Protein AF-A0A353FDH2-F1 (afdb_monomer_lite)

Structure (mmCIF, N/CA/C/O backbone):
data_AF-A0A353FDH2-F1
#
_entry.id   AF-A0A353FDH2-F1
#
loop_
_atom_site.group_PDB
_atom_site.id
_atom_site.type_symbol
_atom_site.label_atom_id
_atom_site.label_alt_id
_atom_site.label_comp_id
_atom_site.label_asym_id
_atom_site.label_entity_id
_atom_site.label_seq_id
_atom_site.pdbx_PDB_ins_code
_atom_site.Cartn_x
_atom_site.Cartn_y
_atom_site.Cartn_z
_atom_site.occupancy
_atom_site.B_iso_or_equiv
_atom_site.auth_seq_id
_atom_site.auth_comp_id
_atom_site.auth_asym_id
_atom_site.auth_atom_id
_atom_site.pdbx_PDB_model_num
ATOM 1 N N . HIS A 1 1 ? -1.871 -11.007 2.252 1.00 53.12 1 HIS A N 1
ATOM 2 C CA . HIS A 1 1 ? -2.882 -12.034 2.601 1.00 53.12 1 HIS A CA 1
ATOM 3 C C . HIS A 1 1 ? -3.976 -12.019 1.529 1.00 53.12 1 HIS A C 1
ATOM 5 O O . HIS A 1 1 ? -4.296 -10.930 1.069 1.00 53.12 1 HIS A O 1
ATOM 11 N N . GLY A 1 2 ? -4.502 -13.157 1.062 1.00 56.72 2 GLY A N 1
ATOM 12 C CA . GLY A 1 2 ? -5.560 -13.194 0.033 1.00 56.72 2 GLY A CA 1
ATOM 13 C C . GLY A 1 2 ? -6.866 -13.756 0.593 1.00 56.72 2 GLY A C 1
ATOM 14 O O . GLY A 1 2 ? -6.821 -14.727 1.338 1.00 56.72 2 GLY A O 1
ATOM 15 N N . SER A 1 3 ? -8.023 -13.191 0.232 1.00 51.41 3 SER A N 1
ATOM 16 C CA . SER A 1 3 ? -9.331 -13.632 0.770 1.00 51.41 3 SER A CA 1
ATOM 17 C C . SER A 1 3 ? -9.913 -14.892 0.100 1.00 51.41 3 SER A C 1
ATOM 19 O O . SER A 1 3 ? -11.059 -15.258 0.358 1.00 51.41 3 SER A O 1
ATOM 21 N N . GLY A 1 4 ? -9.140 -15.578 -0.751 1.00 46.94 4 GLY A N 1
ATOM 22 C CA . GLY A 1 4 ? -9.569 -16.771 -1.499 1.00 46.94 4 GLY A CA 1
ATOM 23 C C . GLY A 1 4 ? -9.767 -18.041 -0.657 1.00 46.94 4 GLY A C 1
ATOM 24 O O . GLY A 1 4 ? -10.227 -19.045 -1.187 1.00 46.94 4 GLY A O 1
ATOM 25 N N . GLY A 1 5 ? -9.450 -17.999 0.641 1.00 51.03 5 GLY A N 1
ATOM 26 C CA . GLY A 1 5 ? -9.711 -19.064 1.612 1.00 51.03 5 GLY A CA 1
ATOM 27 C C . GLY A 1 5 ? -10.797 -18.674 2.618 1.00 51.03 5 GLY A C 1
ATOM 28 O O . GLY A 1 5 ? -11.237 -17.526 2.685 1.00 51.03 5 GLY A O 1
ATOM 29 N N . ASN A 1 6 ? -11.230 -19.627 3.441 1.00 58.69 6 ASN A N 1
ATOM 30 C CA . ASN A 1 6 ? -12.233 -19.432 4.497 1.00 58.69 6 ASN A CA 1
ATOM 31 C C . ASN A 1 6 ? -11.724 -18.576 5.688 1.00 58.69 6 ASN A C 1
ATOM 33 O O . ASN A 1 6 ? -12.271 -18.661 6.782 1.00 58.69 6 ASN A O 1
ATOM 37 N N . GLN A 1 7 ? -10.648 -17.804 5.490 1.00 69.00 7 GLN A N 1
ATOM 38 C CA . GLN A 1 7 ? -9.977 -16.987 6.500 1.00 69.00 7 GLN A CA 1
ATOM 39 C C . GLN A 1 7 ? -10.267 -15.494 6.267 1.00 69.00 7 GLN A C 1
ATOM 41 O O . GLN A 1 7 ? -10.277 -15.058 5.108 1.00 69.00 7 GLN A O 1
ATOM 46 N N . PRO A 1 8 ? -10.524 -14.723 7.338 1.00 83.50 8 PRO A N 1
ATOM 47 C CA . PRO A 1 8 ? -10.675 -13.273 7.258 1.00 83.50 8 PRO A CA 1
ATOM 48 C C . PRO A 1 8 ? -9.350 -12.594 6.882 1.00 83.50 8 PRO A C 1
ATOM 50 O O . PRO A 1 8 ? -8.265 -13.125 7.124 1.00 83.50 8 PRO A O 1
ATOM 53 N N . LEU A 1 9 ? -9.428 -11.410 6.275 1.00 89.62 9 LEU A N 1
ATOM 54 C CA . LEU A 1 9 ? -8.266 -10.543 6.101 1.00 89.62 9 LEU A CA 1
ATOM 55 C C . LEU A 1 9 ? -7.793 -10.012 7.468 1.00 89.62 9 LEU A C 1
ATOM 57 O O . LEU A 1 9 ? -8.635 -9.723 8.320 1.00 89.62 9 LEU A O 1
ATOM 61 N N . PRO A 1 10 ? -6.479 -9.813 7.680 1.00 91.88 10 PRO A N 1
ATOM 62 C CA . PRO A 1 10 ? -5.962 -9.222 8.916 1.00 91.88 10 PRO A CA 1
ATOM 63 C C . PRO A 1 10 ? -6.647 -7.911 9.337 1.00 91.88 10 PRO A C 1
ATOM 65 O O . PRO A 1 10 ? -6.842 -7.692 10.528 1.00 91.88 10 PRO A O 1
ATOM 68 N N . ILE A 1 11 ? -7.071 -7.061 8.398 1.00 93.56 11 ILE A N 1
ATOM 69 C CA . ILE A 1 11 ? -7.828 -5.838 8.694 1.00 93.56 11 ILE A CA 1
ATOM 70 C C . ILE A 1 11 ? -9.206 -6.138 9.309 1.00 93.56 11 ILE A C 1
ATOM 72 O O . ILE A 1 11 ? -9.634 -5.426 10.212 1.00 93.56 11 ILE A O 1
ATOM 76 N N . GLU A 1 12 ? -9.884 -7.214 8.894 1.00 94.75 12 GLU A N 1
ATOM 77 C CA . GLU A 1 12 ? -11.150 -7.644 9.506 1.00 94.75 12 GLU A CA 1
ATOM 78 C C . GLU A 1 12 ? -10.930 -8.040 10.973 1.00 94.75 12 GLU A C 1
ATOM 80 O O . GLU A 1 12 ? -11.709 -7.648 11.839 1.00 94.75 12 GLU A O 1
ATOM 85 N N . GLU A 1 13 ? -9.838 -8.751 11.272 1.00 93.31 13 GLU A N 1
ATOM 86 C CA . GLU A 1 13 ? -9.467 -9.115 12.647 1.00 93.31 13 GLU A CA 1
ATOM 87 C C . GLU A 1 13 ? -9.015 -7.899 13.473 1.00 93.31 13 GLU A C 1
ATOM 89 O O . GLU A 1 13 ? -9.321 -7.801 14.661 1.00 93.31 13 GLU A O 1
ATOM 94 N N . ALA A 1 14 ? -8.296 -6.965 12.848 1.00 92.94 14 ALA A N 1
ATOM 95 C CA . ALA A 1 14 ? -7.691 -5.818 13.514 1.00 92.94 14 ALA A CA 1
ATOM 96 C C . ALA A 1 14 ? -8.709 -4.755 13.936 1.00 92.94 14 ALA A C 1
ATOM 98 O O . ALA A 1 14 ? -8.582 -4.197 15.023 1.00 92.94 14 ALA A O 1
ATOM 99 N N . ILE A 1 15 ? -9.691 -4.449 13.082 1.00 95.69 15 ILE A N 1
ATOM 100 C CA . ILE A 1 15 ? -10.616 -3.326 13.309 1.00 95.69 15 ILE A CA 1
ATOM 101 C C . ILE A 1 15 ? -12.088 -3.737 13.337 1.00 95.69 15 ILE A C 1
ATOM 103 O O . ILE A 1 15 ? -12.928 -2.930 13.722 1.00 95.69 15 ILE A O 1
ATOM 107 N N . GLY A 1 16 ? -12.433 -4.983 13.001 1.00 95.88 16 GLY A N 1
ATOM 108 C CA . GLY A 1 16 ? -13.832 -5.406 12.895 1.00 95.88 16 GLY A CA 1
ATOM 109 C C . GLY A 1 16 ? -14.608 -5.425 14.213 1.00 95.88 16 GLY A C 1
ATOM 110 O O . GLY A 1 16 ? -15.837 -5.406 14.193 1.00 95.88 16 GLY A O 1
ATOM 111 N N . TYR A 1 17 ? -13.927 -5.434 15.363 1.00 94.81 17 TYR A N 1
ATOM 112 C CA . TYR A 1 17 ? -14.571 -5.242 16.669 1.00 94.81 17 TYR A CA 1
ATOM 113 C C . TYR A 1 17 ? -14.852 -3.763 16.994 1.00 94.81 17 TYR A C 1
ATOM 115 O O . TYR A 1 17 ? -15.693 -3.489 17.847 1.00 94.81 17 TYR A O 1
ATOM 123 N N . MET A 1 18 ? -14.159 -2.827 16.333 1.00 95.88 18 MET A N 1
ATOM 124 C CA . MET A 1 18 ? -14.351 -1.377 16.478 1.00 95.88 18 MET A CA 1
ATOM 125 C C . MET A 1 18 ? -15.363 -0.845 15.461 1.00 95.88 18 MET A C 1
ATOM 127 O O . MET A 1 18 ? -16.228 -0.050 15.815 1.00 95.88 18 MET A O 1
ATOM 131 N N . ASP A 1 19 ? -15.281 -1.318 14.217 1.00 97.44 19 ASP A N 1
ATOM 132 C CA . ASP A 1 19 ? -16.209 -0.980 13.141 1.00 97.44 19 ASP A CA 1
ATOM 133 C C . ASP A 1 19 ? -16.580 -2.234 12.330 1.00 97.44 19 ASP A C 1
ATOM 135 O O . ASP A 1 19 ? -15.843 -2.640 11.426 1.00 97.44 19 ASP A O 1
ATOM 139 N N . PRO A 1 20 ? -17.740 -2.855 12.617 1.00 97.00 20 PRO A N 1
ATOM 140 C CA . PRO A 1 20 ? -18.197 -4.051 11.913 1.00 97.00 20 PRO A CA 1
ATOM 141 C C . PRO A 1 20 ? -18.476 -3.857 10.414 1.00 97.00 20 PRO A C 1
ATOM 143 O O . PRO A 1 20 ? -18.610 -4.849 9.693 1.00 97.00 20 PRO A O 1
ATOM 146 N N . SER A 1 21 ? -18.571 -2.622 9.908 1.00 96.56 21 SER A N 1
ATOM 147 C CA . SER A 1 21 ? -18.830 -2.381 8.481 1.00 96.56 21 SER A CA 1
ATOM 148 C C . SER A 1 21 ? -17.677 -2.851 7.577 1.00 96.56 21 SER A C 1
ATOM 150 O O . SER A 1 21 ? -17.905 -3.152 6.400 1.00 96.56 21 SER A O 1
ATOM 152 N N . ILE A 1 22 ? -16.468 -3.054 8.129 1.00 96.12 22 ILE A N 1
ATOM 153 C CA . ILE A 1 22 ? -15.337 -3.668 7.412 1.00 96.12 22 I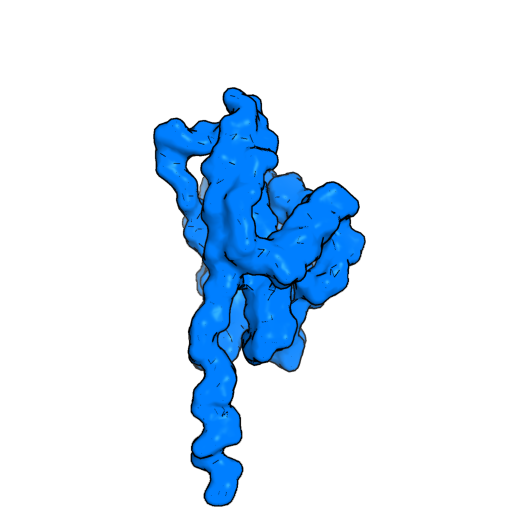LE A CA 1
ATOM 154 C C . ILE A 1 22 ? -15.686 -5.049 6.846 1.00 96.12 22 ILE A C 1
ATOM 156 O O . ILE A 1 22 ? -15.285 -5.362 5.726 1.00 96.12 22 ILE A O 1
ATOM 160 N N . TYR A 1 23 ? -16.481 -5.859 7.556 1.00 94.62 23 TYR A N 1
ATOM 161 C CA . TYR A 1 23 ? -16.850 -7.201 7.095 1.00 94.62 23 TYR A CA 1
ATOM 162 C C . TYR A 1 23 ? -17.737 -7.147 5.848 1.00 94.62 23 TYR A C 1
ATOM 164 O O . TYR A 1 23 ? -17.647 -8.007 4.970 1.00 94.62 23 TYR A O 1
ATOM 172 N N . GLU A 1 24 ? -18.630 -6.158 5.763 1.00 93.25 24 GLU A N 1
ATOM 173 C CA . GLU A 1 24 ? -19.450 -5.945 4.570 1.00 93.25 24 GLU A CA 1
ATOM 174 C C . 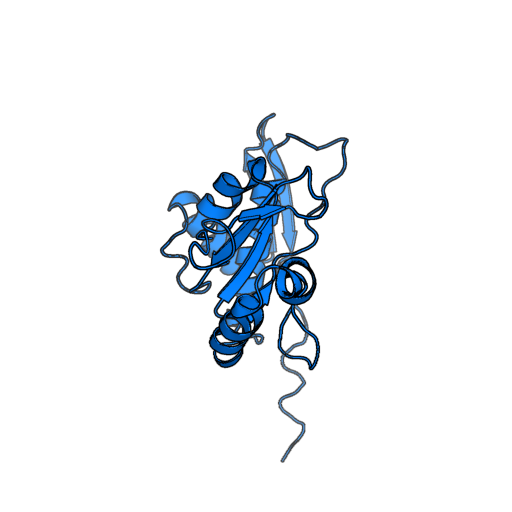GLU A 1 24 ? -18.597 -5.400 3.425 1.00 93.25 24 GLU A C 1
ATOM 176 O O . GLU A 1 24 ? -18.672 -5.909 2.305 1.00 93.25 24 GLU A O 1
ATOM 181 N N . LEU A 1 25 ? -17.729 -4.428 3.712 1.00 93.75 25 LEU A N 1
ATOM 182 C CA . LEU A 1 25 ? -16.830 -3.851 2.723 1.00 93.75 25 LEU A CA 1
ATOM 183 C C . LEU A 1 25 ? -15.926 -4.919 2.096 1.00 93.75 25 LEU A C 1
ATOM 185 O O . LEU A 1 25 ? -15.903 -5.069 0.874 1.00 93.75 25 LEU A O 1
ATOM 189 N N . VAL A 1 26 ? -15.234 -5.716 2.913 1.00 91.94 26 VAL A N 1
ATOM 190 C CA . VAL A 1 26 ? -14.379 -6.805 2.426 1.00 91.94 26 VAL A CA 1
ATOM 191 C C . VAL A 1 26 ? -15.200 -7.827 1.647 1.00 91.94 26 VAL A C 1
ATOM 193 O O . VAL A 1 26 ? -14.771 -8.246 0.576 1.00 91.94 26 VAL A O 1
ATOM 196 N N . ARG A 1 27 ? -16.409 -8.182 2.098 1.00 90.12 27 ARG A N 1
ATOM 197 C CA . ARG A 1 27 ? -17.307 -9.095 1.368 1.00 90.12 27 ARG A CA 1
ATOM 198 C C . ARG A 1 27 ? -17.720 -8.554 -0.003 1.00 90.12 27 ARG A C 1
ATOM 200 O O . ARG A 1 27 ? -17.804 -9.338 -0.950 1.00 90.12 27 ARG A O 1
ATOM 207 N N . ASN A 1 28 ? -17.942 -7.247 -0.126 1.00 89.50 28 ASN A N 1
ATOM 208 C CA . ASN A 1 28 ? -18.261 -6.601 -1.399 1.00 89.50 28 ASN A CA 1
ATOM 209 C C . ASN A 1 28 ? -17.091 -6.712 -2.386 1.00 89.50 28 ASN A C 1
ATOM 211 O O . ASN A 1 28 ? -17.305 -7.090 -3.535 1.00 89.50 28 ASN A O 1
ATOM 215 N N . PHE A 1 29 ? -15.856 -6.517 -1.916 1.00 85.31 29 PHE A N 1
ATOM 216 C CA . PHE A 1 29 ? -14.646 -6.670 -2.734 1.00 85.31 29 PHE A CA 1
ATOM 217 C C . PHE A 1 29 ? -14.183 -8.126 -2.904 1.00 85.31 29 PHE A C 1
ATOM 219 O O . PHE A 1 29 ? -13.476 -8.454 -3.854 1.00 85.31 29 PHE A O 1
ATOM 226 N N . LYS A 1 30 ? -14.620 -9.049 -2.040 1.00 76.50 30 LYS A N 1
ATOM 227 C CA . LYS A 1 30 ? -14.318 -10.487 -2.141 1.00 76.50 30 LYS A CA 1
ATOM 228 C C . LYS A 1 30 ? -14.891 -11.101 -3.416 1.00 76.50 30 LYS A C 1
ATOM 230 O O . LYS A 1 30 ?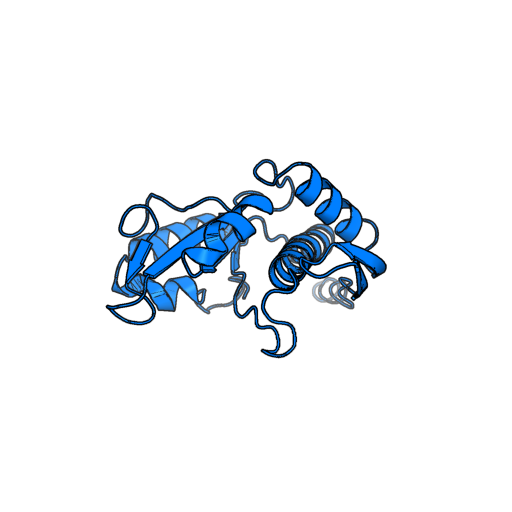 -14.241 -11.958 -4.010 1.00 76.50 30 LYS A O 1
ATOM 235 N N . LYS A 1 31 ? -16.055 -10.623 -3.878 1.00 70.88 31 LYS A N 1
ATOM 236 C CA . LYS A 1 31 ? -16.644 -11.020 -5.173 1.00 70.88 31 LYS A CA 1
ATOM 237 C C . LYS A 1 31 ? -15.726 -10.698 -6.354 1.00 70.88 31 LYS A C 1
ATOM 239 O O . LYS A 1 31 ? -15.728 -11.424 -7.339 1.00 70.88 31 LYS A O 1
ATOM 244 N N . GLU A 1 32 ? -14.924 -9.646 -6.227 1.00 71.00 32 GLU A N 1
ATOM 245 C CA . GLU A 1 32 ? -13.973 -9.182 -7.239 1.00 71.00 32 GLU A CA 1
ATOM 246 C C . GLU A 1 32 ? -12.539 -9.667 -6.976 1.00 71.00 32 GLU A C 1
ATOM 248 O O . GLU A 1 32 ? -11.621 -9.238 -7.666 1.00 71.00 32 GLU A O 1
ATOM 253 N N . LYS A 1 33 ? -12.360 -10.584 -6.009 1.00 81.44 33 LYS A N 1
ATOM 254 C CA . LYS A 1 33 ? -11.081 -11.081 -5.484 1.00 81.44 33 LYS A CA 1
ATOM 255 C C . LYS A 1 33 ? -10.231 -9.953 -4.893 1.00 81.44 33 LYS A C 1
ATOM 257 O O . LYS A 1 33 ? -9.604 -9.161 -5.588 1.00 81.44 33 LYS A O 1
ATOM 262 N N . THR A 1 34 ? -10.151 -9.925 -3.566 1.00 87.19 34 THR A N 1
ATOM 263 C CA . THR A 1 34 ? -9.385 -8.914 -2.828 1.00 87.19 34 THR A CA 1
ATOM 264 C C . THR A 1 34 ? -8.333 -9.540 -1.923 1.00 87.19 34 THR A C 1
ATOM 266 O O . THR A 1 34 ? -8.461 -10.692 -1.484 1.00 87.19 34 THR A O 1
ATOM 269 N N . GLY A 1 35 ? -7.296 -8.764 -1.628 1.00 87.75 35 GLY A N 1
ATOM 270 C CA . GLY A 1 35 ? -6.267 -9.109 -0.658 1.00 87.75 35 GLY A CA 1
ATOM 271 C C . GLY A 1 35 ? -5.918 -7.936 0.246 1.00 87.75 35 GLY A C 1
ATOM 272 O O . GLY A 1 35 ? -6.525 -6.872 0.181 1.00 87.75 35 GLY A O 1
ATOM 273 N N . GLU A 1 36 ? -4.907 -8.142 1.074 1.00 87.56 36 GLU A N 1
ATOM 274 C CA . GLU A 1 36 ? -4.351 -7.128 1.960 1.00 87.56 36 GLU A CA 1
ATOM 275 C C . GLU A 1 36 ? -2.823 -7.104 1.859 1.00 87.56 36 GLU A C 1
ATOM 277 O O . GLU A 1 36 ? -2.164 -8.157 1.901 1.00 87.56 36 GLU A O 1
ATOM 282 N N . LEU A 1 37 ? -2.282 -5.891 1.738 1.00 86.56 37 LEU A N 1
ATOM 283 C CA . LEU A 1 37 ? -0.877 -5.560 1.921 1.00 86.56 37 LEU A CA 1
ATOM 284 C C . LEU A 1 37 ? -0.590 -5.481 3.425 1.00 86.56 37 LEU A C 1
ATOM 286 O O . LEU A 1 37 ? -0.934 -4.505 4.082 1.00 86.56 37 LEU A O 1
ATOM 290 N N . CYS A 1 38 ? 0.071 -6.499 3.965 1.00 79.81 38 CYS A N 1
ATOM 291 C CA . CYS A 1 38 ? 0.377 -6.596 5.389 1.00 79.81 38 CYS A CA 1
ATOM 292 C C . CYS A 1 38 ? 1.850 -6.963 5.616 1.00 79.81 38 CYS A C 1
ATOM 294 O O . CYS A 1 38 ? 2.485 -7.576 4.758 1.00 79.81 38 CYS A O 1
ATOM 296 N N . GLY A 1 39 ? 2.381 -6.642 6.800 1.00 64.94 39 GLY A N 1
ATOM 297 C CA . GLY A 1 39 ? 3.674 -7.166 7.254 1.00 64.94 39 GLY A CA 1
ATOM 298 C C . GLY A 1 39 ? 4.897 -6.634 6.499 1.00 64.94 39 GLY A C 1
ATOM 299 O O . GLY A 1 39 ? 5.841 -7.384 6.261 1.00 64.94 39 GLY A O 1
ATOM 300 N N . LEU A 1 40 ? 4.901 -5.354 6.124 1.00 71.56 40 LEU A N 1
ATOM 301 C CA . LEU A 1 40 ? 6.093 -4.700 5.584 1.00 71.56 40 LEU A CA 1
ATOM 302 C C . LEU A 1 40 ? 7.044 -4.310 6.723 1.00 71.56 40 LEU A C 1
ATOM 304 O O . LEU A 1 40 ? 6.740 -3.428 7.523 1.00 71.56 40 LEU A O 1
ATOM 308 N N . TRP A 1 41 ? 8.218 -4.937 6.762 1.00 63.28 41 TRP A N 1
ATOM 309 C CA . TRP A 1 41 ? 9.271 -4.647 7.736 1.00 63.28 41 TRP A CA 1
ATOM 310 C C . TRP A 1 41 ? 10.605 -4.474 7.009 1.00 63.28 41 TRP A C 1
ATOM 312 O O . TRP A 1 41 ? 10.930 -5.239 6.104 1.00 63.28 41 TRP A O 1
ATOM 322 N N . ASN A 1 42 ? 11.398 -3.482 7.412 1.00 61.25 42 ASN A N 1
ATOM 323 C CA . ASN A 1 42 ? 12.802 -3.372 7.021 1.00 61.25 42 ASN A CA 1
ATOM 324 C C . ASN A 1 42 ? 13.685 -3.322 8.275 1.00 61.25 42 ASN A C 1
ATOM 326 O O . ASN A 1 42 ? 13.205 -3.057 9.380 1.00 61.25 42 ASN A O 1
ATOM 330 N N . SER A 1 43 ? 14.971 -3.648 8.128 1.00 66.50 43 SER A N 1
ATOM 331 C CA . SER A 1 43 ? 15.877 -3.658 9.276 1.00 66.50 43 SER A CA 1
ATOM 332 C C . SER A 1 43 ? 16.097 -2.238 9.803 1.00 66.50 43 SER A C 1
ATOM 334 O O . SER A 1 43 ? 16.164 -1.271 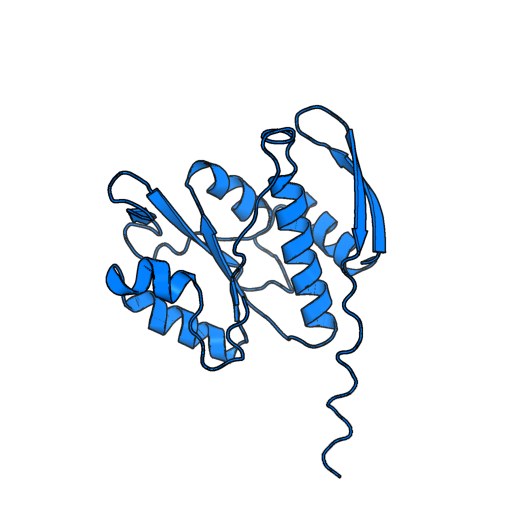9.045 1.00 66.50 43 SER A O 1
ATOM 336 N N . ARG A 1 44 ? 16.291 -2.094 11.120 1.00 64.75 44 ARG A N 1
ATOM 337 C CA . ARG A 1 44 ? 16.603 -0.782 11.716 1.00 64.75 44 ARG A CA 1
ATOM 338 C C . ARG A 1 44 ? 17.844 -0.134 11.093 1.00 64.75 44 ARG A C 1
ATOM 340 O O . ARG A 1 44 ? 17.891 1.082 10.971 1.00 64.75 44 ARG A O 1
ATOM 347 N N . ALA A 1 45 ? 18.811 -0.941 10.652 1.00 67.00 45 ALA A N 1
ATOM 348 C CA . ALA A 1 45 ? 20.038 -0.477 10.000 1.00 67.00 45 ALA A CA 1
ATOM 349 C C . ALA A 1 45 ? 19.798 0.245 8.657 1.00 67.00 45 ALA A C 1
ATOM 351 O O . ALA A 1 45 ? 20.672 0.971 8.180 1.00 67.00 45 ALA A O 1
ATOM 352 N N . ILE A 1 46 ? 18.631 0.049 8.036 1.00 64.88 46 ILE A N 1
ATOM 353 C CA . ILE A 1 46 ? 18.250 0.664 6.756 1.00 64.88 46 ILE A CA 1
ATOM 354 C C . ILE A 1 46 ? 16.955 1.487 6.859 1.00 64.88 46 ILE A C 1
ATOM 356 O O . ILE A 1 46 ? 16.448 1.975 5.845 1.00 64.88 46 ILE A O 1
ATOM 360 N N . ALA A 1 47 ? 16.438 1.676 8.077 1.00 70.56 47 ALA A N 1
ATOM 361 C CA . ALA A 1 47 ? 15.292 2.531 8.340 1.00 70.56 47 ALA A CA 1
ATOM 362 C C . ALA A 1 47 ? 15.584 3.970 7.894 1.00 70.56 47 ALA A C 1
ATOM 364 O O . ALA A 1 47 ? 16.705 4.468 7.996 1.00 70.56 47 ALA A O 1
ATOM 365 N N . GLY A 1 48 ? 14.564 4.637 7.358 1.00 70.12 48 GLY A N 1
ATOM 366 C CA . GLY A 1 48 ? 14.691 6.009 6.875 1.00 70.12 48 GLY A CA 1
ATOM 367 C C . GLY A 1 48 ? 15.386 6.162 5.522 1.00 70.12 48 GLY A C 1
ATOM 368 O O . GLY A 1 48 ? 15.507 7.300 5.095 1.00 70.12 48 GLY A O 1
ATOM 369 N N . LYS A 1 49 ? 15.780 5.075 4.827 1.00 73.06 49 LYS A N 1
ATOM 370 C CA . LYS A 1 49 ? 16.439 5.100 3.496 1.00 73.06 49 LYS A CA 1
ATOM 371 C C . LYS A 1 49 ? 15.494 5.144 2.282 1.00 73.06 49 LYS A C 1
ATOM 373 O O . LYS A 1 49 ? 15.954 5.079 1.148 1.00 73.06 49 LYS A O 1
ATOM 378 N N . GLY A 1 50 ? 14.179 5.221 2.490 1.00 76.56 50 GLY A N 1
ATOM 379 C CA . GLY A 1 50 ? 13.186 5.164 1.403 1.00 76.56 50 GLY A CA 1
ATOM 380 C C . GLY A 1 50 ? 12.862 3.748 0.904 1.00 76.56 50 GLY A C 1
ATOM 381 O O . GLY A 1 50 ? 12.096 3.583 -0.035 1.00 76.56 50 GLY A O 1
ATOM 382 N N . LEU A 1 51 ? 13.374 2.700 1.553 1.00 79.00 51 LEU A N 1
ATOM 383 C CA . LEU A 1 51 ? 13.096 1.314 1.154 1.00 79.00 51 LEU A CA 1
ATOM 384 C C . LEU A 1 51 ? 11.625 0.917 1.281 1.00 79.00 51 LEU A C 1
ATOM 386 O O . LEU A 1 51 ? 11.160 0.080 0.517 1.00 79.00 51 LEU A O 1
ATOM 390 N N . SER A 1 52 ? 10.878 1.513 2.210 1.00 78.62 52 SER A N 1
ATOM 391 C CA . SER A 1 52 ? 9.463 1.181 2.387 1.00 78.62 52 SER A CA 1
ATOM 392 C C . SER A 1 52 ? 8.639 1.498 1.139 1.00 78.62 52 SER A C 1
ATOM 394 O O . SER A 1 52 ? 7.845 0.660 0.734 1.00 78.62 52 SER A O 1
ATOM 396 N N . VAL A 1 53 ? 8.877 2.633 0.464 1.00 78.56 53 VAL A N 1
ATOM 397 C CA . VAL A 1 53 ? 8.146 2.948 -0.777 1.00 78.56 53 VAL A CA 1
ATOM 398 C C . VAL A 1 53 ? 8.546 2.000 -1.906 1.00 78.56 53 VAL A C 1
ATOM 400 O O . VAL A 1 53 ? 7.691 1.563 -2.669 1.00 78.56 53 VAL A O 1
ATOM 403 N N . ILE A 1 54 ? 9.822 1.607 -1.974 1.00 80.88 54 ILE A N 1
ATOM 404 C CA . ILE A 1 54 ? 10.321 0.624 -2.946 1.00 80.88 54 ILE A CA 1
ATOM 405 C C . ILE A 1 54 ? 9.634 -0.734 -2.737 1.00 80.88 54 ILE A C 1
ATOM 407 O O . ILE A 1 54 ? 9.118 -1.313 -3.691 1.00 80.88 54 ILE A O 1
ATOM 411 N N . LEU A 1 55 ? 9.558 -1.211 -1.491 1.00 81.25 55 LEU A N 1
ATOM 412 C CA . LEU A 1 55 ? 8.881 -2.462 -1.144 1.00 81.25 55 LEU A CA 1
ATOM 413 C C . LEU A 1 55 ? 7.377 -2.403 -1.436 1.00 81.25 55 LEU A C 1
ATOM 415 O O . LEU A 1 55 ? 6.820 -3.360 -1.971 1.00 81.25 55 LEU A O 1
ATOM 419 N N . THR A 1 56 ? 6.723 -1.277 -1.142 1.00 80.25 56 THR A N 1
ATOM 420 C CA . THR A 1 56 ? 5.305 -1.082 -1.457 1.00 80.25 56 THR A CA 1
ATOM 421 C C . THR A 1 56 ? 5.070 -1.102 -2.973 1.00 80.25 56 THR A C 1
ATOM 423 O O . THR A 1 56 ? 4.209 -1.855 -3.430 1.00 80.25 56 THR A O 1
ATOM 426 N N . LYS A 1 57 ? 5.872 -0.370 -3.771 1.00 83.25 57 LYS A N 1
ATOM 427 C CA . LYS A 1 57 ? 5.828 -0.423 -5.250 1.00 83.25 57 LYS A CA 1
ATOM 428 C C . LYS A 1 57 ? 5.995 -1.858 -5.749 1.00 83.25 57 LYS A C 1
ATOM 430 O O . LYS A 1 57 ? 5.191 -2.327 -6.548 1.00 83.25 57 LYS A O 1
ATOM 435 N N . ALA A 1 58 ? 7.009 -2.564 -5.248 1.00 81.88 58 ALA A N 1
ATOM 436 C CA . ALA A 1 58 ? 7.293 -3.946 -5.619 1.00 81.88 58 ALA A CA 1
ATOM 437 C C . ALA A 1 58 ? 6.125 -4.884 -5.290 1.00 81.88 58 ALA A C 1
ATOM 439 O O . ALA A 1 58 ? 5.795 -5.753 -6.092 1.00 81.88 58 ALA A O 1
ATOM 440 N N . CYS A 1 59 ? 5.459 -4.694 -4.148 1.00 84.62 59 CYS A N 1
ATOM 441 C CA . CYS A 1 59 ? 4.304 -5.504 -3.781 1.00 84.62 59 CYS A CA 1
ATOM 442 C C . CYS A 1 59 ? 3.106 -5.247 -4.703 1.00 84.62 59 CYS A C 1
ATOM 444 O O . CYS A 1 59 ? 2.537 -6.194 -5.245 1.00 84.62 59 CYS A O 1
ATOM 446 N N . VAL A 1 60 ? 2.765 -3.981 -4.962 1.00 80.56 60 VAL A N 1
ATOM 447 C CA . VAL A 1 60 ? 1.675 -3.620 -5.887 1.00 80.56 60 VAL A CA 1
ATOM 448 C C . VAL A 1 60 ? 1.988 -4.074 -7.322 1.00 80.56 60 VAL A C 1
ATOM 450 O O . VAL A 1 60 ? 1.098 -4.513 -8.059 1.00 80.56 60 VAL A O 1
ATOM 453 N N . ALA A 1 61 ? 3.259 -4.026 -7.730 1.00 78.81 61 ALA A N 1
ATOM 454 C CA . ALA A 1 61 ? 3.720 -4.582 -8.996 1.00 78.81 61 ALA A CA 1
ATOM 455 C C . ALA A 1 61 ? 3.571 -6.103 -9.035 1.00 78.81 61 ALA A C 1
ATOM 457 O O . ALA A 1 61 ? 2.992 -6.619 -9.986 1.00 78.81 61 ALA A O 1
ATOM 458 N N . LYS A 1 62 ? 4.002 -6.813 -7.988 1.00 76.94 62 LYS A N 1
ATOM 459 C CA . LYS A 1 62 ? 3.874 -8.271 -7.876 1.00 76.94 62 LYS A CA 1
ATOM 460 C C . LYS A 1 62 ? 2.419 -8.724 -7.882 1.00 76.94 62 LYS A C 1
ATOM 462 O O . LYS A 1 62 ? 2.111 -9.717 -8.528 1.00 76.94 62 LYS A O 1
ATOM 467 N N . VAL A 1 63 ? 1.517 -7.984 -7.234 1.00 76.06 63 VAL A N 1
ATOM 468 C CA . VAL A 1 63 ? 0.070 -8.228 -7.339 1.00 76.06 63 VAL A CA 1
ATOM 469 C C . VAL A 1 63 ? -0.393 -8.034 -8.782 1.00 76.06 63 VAL A C 1
ATOM 471 O O . VAL A 1 63 ? -1.069 -8.901 -9.312 1.00 76.06 63 VAL A O 1
ATOM 474 N N . GLY A 1 64 ? 0.064 -6.982 -9.464 1.00 69.31 64 GLY A N 1
ATOM 475 C CA . GLY A 1 64 ? -0.110 -6.797 -10.910 1.00 69.31 64 GLY A CA 1
ATOM 476 C C . GLY A 1 64 ? 0.314 -7.986 -11.770 1.00 69.31 64 GLY A C 1
ATOM 477 O O . GLY A 1 64 ? -0.450 -8.452 -12.610 1.00 69.31 64 GLY A O 1
ATOM 478 N N . VAL A 1 65 ? 1.528 -8.488 -11.543 1.00 58.81 65 VAL A N 1
ATOM 479 C CA . VAL A 1 65 ? 2.067 -9.680 -12.217 1.00 58.81 65 VAL A CA 1
ATOM 480 C C . VAL A 1 65 ? 1.207 -10.903 -11.895 1.00 58.81 65 VAL A C 1
ATOM 482 O O . VAL A 1 65 ? 0.874 -11.680 -12.782 1.00 58.81 65 VAL A O 1
ATOM 485 N N . ALA A 1 66 ? 0.787 -11.056 -10.639 1.00 59.72 66 ALA A N 1
ATOM 486 C CA . ALA A 1 66 ? -0.079 -12.147 -10.220 1.00 59.72 66 ALA A CA 1
ATOM 487 C C . ALA A 1 66 ? -1.486 -12.067 -10.834 1.00 59.72 66 ALA A C 1
ATOM 489 O O . ALA A 1 66 ? -2.080 -13.112 -11.069 1.00 59.72 66 ALA A O 1
ATOM 490 N N . ILE A 1 67 ? -2.018 -10.872 -11.112 1.00 57.31 67 ILE A N 1
ATOM 491 C CA . ILE A 1 67 ? -3.302 -10.673 -11.811 1.00 57.31 67 ILE A CA 1
ATOM 492 C C . ILE A 1 67 ? -3.198 -11.062 -13.269 1.00 57.31 67 ILE A C 1
ATOM 494 O O . ILE A 1 67 ? -4.086 -11.740 -13.770 1.00 57.31 67 ILE A O 1
ATOM 498 N N . ALA A 1 68 ? -2.129 -10.616 -13.936 1.00 52.28 68 ALA A N 1
ATOM 499 C CA . ALA A 1 68 ? -1.878 -10.950 -15.332 1.00 52.28 68 ALA A CA 1
ATOM 500 C C . ALA A 1 68 ? -1.726 -12.463 -15.526 1.00 52.28 68 ALA A C 1
ATOM 502 O O . ALA A 1 68 ? -2.062 -12.969 -16.591 1.00 52.28 68 ALA A O 1
ATOM 503 N N . ASN A 1 69 ? -1.259 -13.162 -14.485 1.00 50.47 69 ASN A N 1
ATOM 504 C CA . ASN A 1 69 ? -0.982 -14.582 -14.559 1.00 50.47 69 ASN A CA 1
ATOM 505 C C . ASN A 1 69 ? -2.117 -15.455 -13.987 1.00 50.47 69 ASN A C 1
ATOM 507 O O . ASN A 1 69 ? -2.609 -16.275 -14.74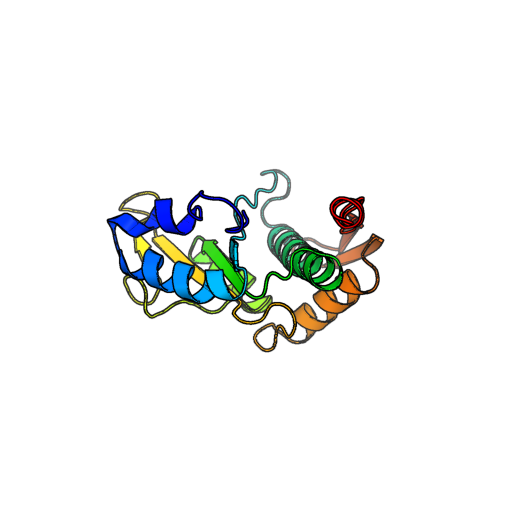7 1.00 50.47 69 ASN A O 1
ATOM 511 N N . VAL A 1 70 ? -2.579 -15.329 -12.725 1.00 52.38 70 VAL A N 1
ATOM 512 C CA . VAL A 1 70 ? -3.484 -16.348 -12.110 1.00 52.38 70 VAL A CA 1
ATOM 513 C C . VAL A 1 70 ? -4.414 -15.856 -10.971 1.00 52.38 70 VAL A C 1
ATOM 515 O O . VAL A 1 70 ? -5.549 -16.319 -10.866 1.00 52.38 70 VAL A O 1
ATOM 518 N N . LEU A 1 71 ? -4.009 -14.927 -10.093 1.00 60.12 71 LEU A N 1
ATOM 519 C CA . LEU A 1 71 ? -4.751 -14.642 -8.843 1.00 60.12 71 LEU A CA 1
ATOM 520 C C . LEU A 1 71 ? -5.954 -13.691 -8.997 1.00 60.12 71 LEU A C 1
ATOM 522 O O . LEU A 1 71 ? -6.763 -13.600 -8.074 1.00 60.12 71 LEU A O 1
ATOM 526 N N . GLU A 1 72 ? -6.079 -12.993 -10.133 1.00 67.69 72 GLU A N 1
ATOM 527 C CA . GLU A 1 72 ? -7.187 -12.073 -10.470 1.00 67.69 72 GLU A CA 1
ATOM 528 C C . GLU A 1 72 ? -7.567 -11.050 -9.369 1.00 67.69 72 GLU A C 1
ATOM 530 O O . GLU A 1 72 ? -8.689 -10.552 -9.348 1.00 67.69 72 GLU A O 1
ATOM 535 N N . LEU A 1 73 ? -6.655 -10.710 -8.451 1.00 75.75 73 LEU A N 1
ATOM 536 C CA . LEU A 1 73 ? -6.923 -9.728 -7.395 1.00 75.75 73 LEU A CA 1
ATOM 537 C C . LEU A 1 73 ? -7.243 -8.351 -7.998 1.00 75.75 73 LEU A C 1
ATOM 539 O O . LEU A 1 73 ? -6.409 -7.790 -8.695 1.00 75.75 73 LEU A O 1
ATOM 543 N N . ARG A 1 74 ? -8.406 -7.759 -7.722 1.00 83.31 74 ARG A N 1
ATOM 544 C CA . ARG A 1 74 ? -8.769 -6.425 -8.248 1.00 83.31 74 ARG A CA 1
ATOM 545 C C . ARG A 1 74 ? -8.604 -5.290 -7.256 1.00 83.31 74 ARG A C 1
ATOM 547 O O . ARG A 1 74 ? -8.428 -4.142 -7.666 1.00 83.31 74 ARG A O 1
ATOM 554 N N . SER A 1 75 ? -8.553 -5.617 -5.972 1.00 89.00 75 SER A N 1
ATOM 555 C CA . SER A 1 75 ? -8.365 -4.646 -4.903 1.00 89.00 75 SER A CA 1
ATOM 556 C C . SER A 1 75 ? -7.386 -5.128 -3.838 1.00 89.00 75 SER A C 1
ATOM 558 O O . SER A 1 75 ? -7.163 -6.329 -3.648 1.00 89.00 75 SER A O 1
ATOM 560 N N . LEU A 1 76 ? -6.796 -4.167 -3.131 1.00 91.94 76 LEU A N 1
ATOM 561 C CA . LEU A 1 76 ? -5.904 -4.402 -2.000 1.00 91.94 76 LEU A CA 1
ATOM 562 C C . LEU A 1 76 ? -6.273 -3.480 -0.850 1.00 91.94 76 LEU A C 1
ATOM 564 O O . LEU A 1 76 ? -6.362 -2.276 -1.051 1.00 91.94 76 LEU A O 1
ATOM 568 N N . PHE A 1 77 ? -6.414 -4.033 0.346 1.00 94.25 77 PHE A N 1
ATOM 569 C CA . PHE A 1 77 ? -6.503 -3.279 1.593 1.00 94.25 77 PHE A CA 1
ATOM 570 C C . PHE A 1 77 ? -5.113 -3.060 2.198 1.00 94.25 77 PHE A C 1
ATOM 572 O O . PHE A 1 77 ? -4.178 -3.816 1.923 1.00 94.25 77 PHE A O 1
ATOM 579 N N . VAL A 1 78 ? -4.982 -2.041 3.039 1.00 94.62 78 VAL A N 1
ATOM 580 C CA . VAL A 1 78 ? -3.843 -1.842 3.938 1.00 94.62 78 VAL A CA 1
ATOM 581 C C . VAL A 1 78 ? -4.327 -1.136 5.202 1.00 94.62 78 VAL A C 1
ATOM 583 O O . VAL A 1 78 ? -5.169 -0.240 5.139 1.00 94.62 78 VAL A O 1
ATOM 586 N N . LEU A 1 79 ? -3.769 -1.525 6.344 1.00 94.81 79 LEU A N 1
ATOM 587 C CA . LEU A 1 79 ? -3.885 -0.795 7.601 1.00 94.81 79 LEU A CA 1
ATOM 588 C C . LEU A 1 79 ? -2.486 -0.314 7.991 1.00 94.81 79 LEU A C 1
ATOM 590 O O . LEU A 1 79 ? -1.575 -1.128 8.162 1.00 94.81 79 LEU A O 1
ATOM 594 N N . CYS A 1 80 ? -2.277 0.999 8.081 1.00 93.19 80 CYS A N 1
ATOM 595 C CA . CYS A 1 80 ? -0.941 1.550 8.304 1.00 93.19 80 CYS A CA 1
ATOM 596 C C . CYS A 1 80 ? -0.931 2.740 9.268 1.00 93.19 80 CYS A C 1
ATOM 598 O O . CYS A 1 80 ? -1.956 3.348 9.547 1.00 93.19 80 CYS A O 1
ATOM 600 N N . ALA A 1 81 ? 0.239 3.071 9.814 1.00 91.25 81 ALA A N 1
ATOM 601 C CA . ALA A 1 81 ? 0.374 4.210 10.717 1.00 91.25 81 ALA A CA 1
ATOM 602 C C . ALA A 1 81 ? 0.298 5.550 9.947 1.00 91.25 81 ALA A C 1
ATOM 604 O O . ALA A 1 81 ? 0.784 5.609 8.811 1.00 91.25 81 ALA A O 1
ATOM 605 N N . PRO A 1 82 ? -0.182 6.651 10.565 1.00 90.44 82 PRO A N 1
ATOM 606 C CA . PRO A 1 82 ? -0.363 7.957 9.923 1.00 90.44 82 PRO A CA 1
ATOM 607 C C . PRO A 1 82 ? 0.849 8.460 9.133 1.00 90.44 82 PRO A C 1
ATOM 609 O O . PRO A 1 82 ? 0.717 8.962 8.021 1.00 90.44 82 PRO A O 1
ATOM 612 N N . TYR A 1 83 ? 2.062 8.255 9.655 1.00 87.62 83 TYR A N 1
ATOM 613 C CA . TYR A 1 83 ? 3.300 8.697 9.001 1.00 87.62 83 TYR A CA 1
ATOM 614 C C . TYR A 1 83 ? 3.638 7.932 7.705 1.00 87.62 83 TYR A C 1
ATOM 616 O O . TYR A 1 83 ? 4.570 8.310 6.997 1.00 87.62 83 TYR A O 1
ATOM 624 N N . THR A 1 84 ? 2.909 6.858 7.388 1.00 88.25 84 THR A N 1
ATOM 625 C CA . THR A 1 84 ? 3.065 6.064 6.155 1.00 88.25 84 THR A CA 1
ATOM 626 C C . THR A 1 84 ? 1.936 6.266 5.146 1.00 88.25 84 THR A C 1
ATOM 628 O O . THR A 1 84 ? 2.061 5.785 4.025 1.00 88.25 84 THR A O 1
ATOM 631 N N . VAL A 1 85 ? 0.873 6.997 5.505 1.00 93.81 85 VAL A N 1
ATOM 632 C CA . VAL A 1 85 ? -0.318 7.216 4.660 1.00 93.81 85 VAL A CA 1
ATOM 633 C C . VAL A 1 85 ? 0.068 7.803 3.307 1.00 93.81 85 VAL A C 1
ATOM 635 O O . VAL A 1 85 ? -0.145 7.167 2.280 1.00 93.81 85 VAL A O 1
ATOM 638 N N . LYS A 1 86 ? 0.777 8.937 3.307 1.00 92.62 86 LYS A N 1
ATOM 639 C CA . LYS A 1 86 ? 1.209 9.595 2.067 1.00 92.62 86 LYS A CA 1
ATOM 640 C C . LYS A 1 86 ? 1.983 8.652 1.139 1.00 92.62 86 LYS A C 1
ATOM 642 O O . LYS A 1 86 ? 1.774 8.644 -0.064 1.00 92.62 86 LYS A O 1
ATOM 647 N N . MET A 1 87 ? 2.856 7.821 1.705 1.00 89.75 87 MET A N 1
ATOM 648 C CA . MET A 1 87 ? 3.663 6.873 0.934 1.00 89.75 87 MET A CA 1
ATOM 649 C C . MET A 1 87 ? 2.809 5.827 0.210 1.00 89.75 87 MET A C 1
ATOM 651 O O . MET A 1 87 ? 3.147 5.434 -0.905 1.00 89.75 87 MET A O 1
ATOM 655 N N . VAL A 1 88 ? 1.749 5.327 0.849 1.00 91.50 88 VAL A N 1
ATOM 656 C CA . VAL A 1 88 ? 0.864 4.343 0.216 1.00 91.50 88 VAL A CA 1
ATOM 657 C C . VAL A 1 88 ? -0.118 5.014 -0.751 1.00 91.50 88 VAL A C 1
ATOM 659 O O . VAL A 1 88 ? -0.440 4.430 -1.783 1.00 91.50 88 VAL A O 1
ATOM 662 N N . GLU A 1 89 ? -0.520 6.261 -0.500 1.00 95.19 89 GLU A N 1
ATOM 663 C CA . GLU A 1 89 ? -1.314 7.047 -1.454 1.00 95.19 89 GLU A CA 1
ATOM 664 C C . GLU A 1 89 ? -0.565 7.278 -2.773 1.00 95.19 89 GLU A C 1
ATOM 666 O O . GLU A 1 89 ? -1.133 7.065 -3.842 1.00 95.19 89 GLU A O 1
ATOM 671 N N . GLU A 1 90 ? 0.740 7.575 -2.719 1.00 93.56 90 GLU A N 1
ATOM 672 C CA . GLU A 1 90 ? 1.586 7.733 -3.915 1.00 93.56 90 GLU A CA 1
ATOM 673 C C . GLU A 1 90 ? 1.570 6.487 -4.828 1.00 93.56 90 GLU A C 1
ATOM 675 O O . GLU A 1 90 ? 1.751 6.600 -6.041 1.00 93.56 90 GLU A O 1
ATOM 680 N N . VAL A 1 91 ? 1.331 5.285 -4.282 1.00 92.56 91 VAL A N 1
ATOM 681 C CA . VAL A 1 91 ? 1.217 4.040 -5.071 1.00 92.56 91 VAL A CA 1
ATOM 682 C C . VAL A 1 91 ? -0.231 3.654 -5.414 1.00 92.56 91 VAL A C 1
ATOM 684 O O . VAL A 1 91 ? -0.454 2.600 -6.013 1.00 92.56 91 VAL A O 1
ATOM 687 N N . GLY A 1 92 ? -1.205 4.494 -5.057 1.00 94.38 92 GLY A N 1
ATOM 688 C CA . GLY A 1 92 ? -2.603 4.396 -5.472 1.00 94.38 92 GLY A CA 1
ATOM 689 C C . GLY A 1 92 ? -3.600 3.945 -4.408 1.00 94.38 92 GLY A C 1
ATOM 690 O O . GLY A 1 92 ? -4.749 3.684 -4.767 1.00 94.38 92 GLY A O 1
ATOM 691 N N . PHE A 1 93 ? -3.195 3.821 -3.140 1.00 95.81 93 PHE A N 1
ATOM 692 C CA . PHE A 1 93 ? -4.154 3.597 -2.055 1.00 95.81 93 PHE A CA 1
ATOM 693 C C . PHE A 1 93 ? -4.971 4.868 -1.785 1.00 95.81 93 PHE A C 1
ATOM 695 O O . PHE A 1 93 ? -4.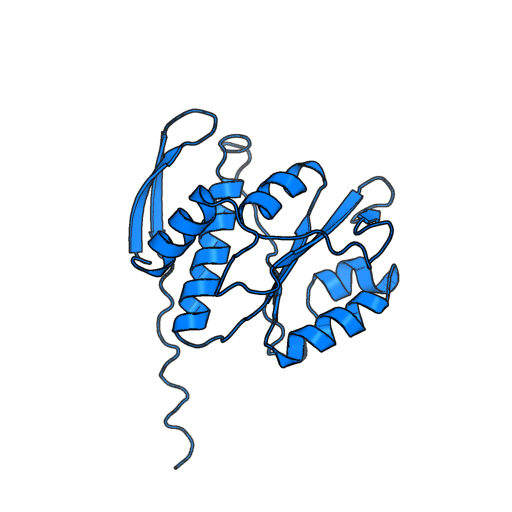454 5.974 -1.856 1.00 95.81 93 PHE A O 1
ATOM 702 N N . GLU A 1 94 ? -6.241 4.707 -1.434 1.00 97.12 94 GLU A N 1
ATOM 703 C CA . GLU A 1 94 ? -7.126 5.792 -1.008 1.00 97.12 94 GLU A CA 1
ATOM 704 C C . GLU A 1 94 ? -7.659 5.483 0.393 1.00 97.12 94 GLU A C 1
ATOM 706 O O . GLU A 1 94 ? -8.025 4.336 0.673 1.00 97.12 94 GLU A O 1
ATOM 711 N N . ILE A 1 95 ? -7.720 6.493 1.266 1.00 97.88 95 ILE A N 1
ATOM 712 C CA . ILE A 1 95 ? -8.310 6.356 2.605 1.00 97.88 95 ILE A CA 1
ATOM 713 C C . ILE A 1 95 ? -9.767 5.901 2.477 1.00 97.88 95 ILE A C 1
ATOM 715 O O . ILE A 1 95 ? -10.543 6.432 1.679 1.00 97.88 95 ILE A O 1
ATOM 719 N N . ILE A 1 96 ? -10.148 4.907 3.277 1.00 97.62 96 ILE A N 1
ATOM 720 C CA . ILE A 1 96 ? -11.522 4.414 3.337 1.00 97.62 96 ILE A CA 1
ATOM 721 C C . ILE A 1 96 ? -12.279 5.250 4.368 1.00 97.62 96 ILE A C 1
ATOM 723 O O . ILE A 1 96 ? -12.484 4.825 5.499 1.00 97.62 96 ILE A O 1
ATOM 727 N N . THR A 1 97 ? -12.694 6.453 3.977 1.00 97.50 97 THR A N 1
ATOM 728 C CA . THR A 1 97 ? -13.328 7.421 4.892 1.00 97.50 97 THR A CA 1
ATOM 729 C C . THR A 1 97 ? -14.650 6.942 5.493 1.00 97.50 97 THR A C 1
ATOM 731 O O . THR A 1 97 ? -15.077 7.446 6.522 1.00 97.50 97 THR A O 1
ATOM 734 N N . SER A 1 98 ? -15.284 5.931 4.891 1.00 97.00 98 SER A N 1
ATOM 735 C CA . SER A 1 98 ? -16.501 5.304 5.412 1.00 97.00 98 SER A CA 1
ATOM 736 C C . SER A 1 98 ? -16.275 4.375 6.612 1.00 97.00 98 SER A C 1
ATOM 738 O O . SER A 1 98 ? -17.247 3.790 7.078 1.00 97.00 98 SER A O 1
ATOM 740 N N . LEU A 1 99 ? -15.028 4.165 7.044 1.00 97.19 99 LEU A N 1
ATOM 741 C CA . LEU A 1 99 ? -14.668 3.307 8.173 1.00 97.19 99 LEU A CA 1
ATOM 742 C C . LEU A 1 99 ? -14.146 4.144 9.345 1.00 97.19 99 LEU A C 1
ATOM 744 O O . LEU A 1 99 ? -13.372 5.071 9.129 1.00 97.19 99 LEU A O 1
ATOM 748 N N . GLY A 1 100 ? -14.487 3.775 10.578 1.00 95.88 100 GLY A N 1
ATOM 749 C CA . GLY A 1 100 ? -13.963 4.411 11.790 1.00 95.88 100 GLY A CA 1
ATOM 750 C C . GLY A 1 100 ? -14.207 5.922 11.822 1.00 95.88 100 GLY A C 1
ATOM 751 O O . GLY A 1 100 ? -15.267 6.403 11.422 1.00 95.88 100 GLY A O 1
ATOM 752 N N . GLU A 1 101 ? -13.213 6.680 12.288 1.00 96.38 101 GLU A N 1
ATOM 753 C CA . GLU A 1 101 ? -13.221 8.145 12.214 1.00 96.38 101 GLU A CA 1
ATOM 754 C C . GLU A 1 101 ? -12.458 8.590 10.959 1.00 96.38 101 GLU A C 1
ATOM 756 O O . GLU A 1 101 ? -11.229 8.691 10.973 1.00 96.38 101 GLU A O 1
ATOM 761 N N . GLU A 1 102 ? -13.177 8.784 9.846 1.00 96.69 102 GLU A N 1
ATOM 762 C CA . GLU A 1 102 ? -12.613 9.188 8.542 1.00 96.69 102 GLU A CA 1
ATOM 763 C C . GLU A 1 102 ? -11.452 8.281 8.076 1.00 96.69 102 GLU A C 1
ATOM 765 O O . GLU A 1 102 ? -10.439 8.721 7.532 1.00 96.69 102 GLU A O 1
ATOM 770 N N . GLY A 1 103 ? -11.596 6.976 8.302 1.00 97.00 103 GLY A N 1
ATOM 771 C CA . GLY A 1 103 ? -10.617 5.941 7.982 1.00 97.00 103 GLY A CA 1
ATOM 772 C C . GLY A 1 103 ? -9.623 5.642 9.102 1.00 97.00 103 GLY A C 1
ATOM 773 O O . GLY A 1 103 ? -8.738 4.813 8.893 1.00 97.00 103 GLY A O 1
ATOM 774 N N . THR A 1 104 ? -9.719 6.287 10.269 1.00 97.50 104 THR A N 1
ATOM 775 C CA . THR A 1 104 ? -8.764 6.112 11.375 1.00 97.50 104 THR A CA 1
ATOM 776 C C . THR A 1 104 ? -9.311 5.302 12.547 1.00 97.50 104 THR A C 1
ATOM 778 O O . THR A 1 104 ? -10.514 5.276 12.811 1.00 97.50 104 THR A O 1
ATOM 781 N N . PHE A 1 105 ? -8.397 4.617 13.240 1.00 97.19 105 PHE A N 1
ATOM 782 C CA . PHE A 1 105 ? -8.684 3.690 14.332 1.00 97.19 105 PHE A CA 1
ATOM 783 C C . PHE A 1 105 ? -7.630 3.777 15.444 1.00 97.19 105 PHE A C 1
ATOM 785 O O . PHE A 1 105 ? -6.440 3.859 15.121 1.00 97.19 105 PHE A O 1
ATOM 792 N N . PRO A 1 106 ? -8.022 3.674 16.729 1.00 95.25 106 PRO A N 1
ATOM 793 C CA . PRO A 1 106 ? -7.095 3.504 17.844 1.00 95.25 106 PRO A CA 1
ATOM 794 C C . PRO A 1 106 ? -6.526 2.069 17.861 1.00 95.25 106 PRO A C 1
ATOM 796 O O . PRO A 1 106 ? -7.030 1.180 18.544 1.00 95.25 106 PRO A O 1
ATOM 799 N N . TYR A 1 107 ? -5.514 1.807 17.031 1.00 93.25 107 TYR A N 1
ATOM 800 C CA . TYR A 1 107 ? -4.931 0.480 16.812 1.00 93.25 107 TYR A CA 1
ATOM 801 C C . TYR A 1 107 ? -3.405 0.568 16.612 1.00 93.25 107 TYR A C 1
ATOM 803 O O . TYR A 1 107 ? -2.920 1.490 15.951 1.00 93.25 107 TYR A O 1
ATOM 811 N N . PRO A 1 108 ? -2.610 -0.397 17.125 1.00 87.50 108 PRO A N 1
ATOM 812 C CA . PRO A 1 108 ? -3.013 -1.593 17.882 1.00 87.50 108 PRO A CA 1
ATOM 813 C C . PRO A 1 108 ? -3.272 -1.344 19.374 1.00 87.50 108 PRO A C 1
ATOM 815 O O . PRO A 1 108 ? -3.580 -2.282 20.104 1.00 87.50 108 PRO A O 1
ATOM 818 N N . LYS A 1 109 ? -3.095 -0.105 19.838 1.00 89.69 109 LYS A N 1
ATOM 819 C CA . LYS A 1 109 ? -3.331 0.335 21.214 1.00 89.69 109 LYS A CA 1
ATOM 820 C C . LYS A 1 109 ? -4.134 1.627 21.194 1.00 89.69 109 LYS A C 1
ATOM 822 O O . LYS A 1 109 ? -4.047 2.366 20.219 1.00 89.69 109 LYS A O 1
ATOM 827 N N . ASP A 1 110 ? -4.802 1.934 22.300 1.00 86.81 110 ASP A N 1
ATOM 828 C CA . ASP A 1 110 ? -5.652 3.125 22.427 1.00 86.81 110 ASP A CA 1
ATOM 829 C C . ASP A 1 110 ? -4.896 4.454 22.234 1.00 86.81 110 ASP A C 1
ATOM 831 O O . ASP A 1 110 ? -5.491 5.465 21.872 1.00 86.81 110 ASP A O 1
ATOM 835 N N . ASP A 1 111 ? -3.577 4.462 22.455 1.00 89.62 111 ASP A N 1
ATOM 836 C CA . ASP A 1 111 ? -2.692 5.619 22.277 1.00 89.62 111 ASP A CA 1
ATOM 837 C C . ASP A 1 111 ? -2.021 5.682 20.892 1.00 89.62 111 ASP A C 1
ATOM 839 O O . ASP A 1 111 ? -1.200 6.565 20.630 1.00 89.62 111 ASP A O 1
ATOM 843 N N . MET A 1 112 ? -2.351 4.751 19.995 1.00 91.50 112 MET A N 1
ATOM 844 C CA . MET A 1 112 ? -1.803 4.664 18.646 1.00 91.50 112 MET A CA 1
ATOM 845 C C . MET A 1 112 ? -2.913 4.780 17.613 1.00 91.50 112 MET A C 1
ATOM 847 O O . MET A 1 112 ? -3.988 4.229 17.789 1.00 91.50 112 MET A O 1
ATOM 851 N N . ILE A 1 113 ? -2.625 5.445 16.497 1.00 94.81 113 ILE A N 1
ATOM 852 C CA . ILE A 1 113 ? -3.565 5.558 15.384 1.00 94.81 113 ILE A CA 1
ATOM 853 C C . ILE A 1 113 ? -3.088 4.698 14.218 1.00 94.81 113 ILE A C 1
ATOM 855 O O . ILE A 1 113 ? -1.902 4.704 13.874 1.00 94.81 113 ILE A O 1
ATOM 859 N N . ALA A 1 114 ? -4.031 4.007 13.587 1.00 95.62 114 ALA A N 1
ATOM 860 C CA . ALA A 1 114 ? -3.882 3.381 12.285 1.00 95.62 114 ALA A CA 1
ATOM 861 C C . ALA A 1 114 ? -4.929 3.937 11.312 1.00 95.62 114 ALA A C 1
ATOM 863 O O . ALA A 1 114 ? -6.009 4.355 11.720 1.00 95.62 114 ALA A O 1
ATOM 864 N N . THR A 1 115 ? -4.608 3.934 10.025 1.00 97.50 115 THR A N 1
ATOM 865 C CA . THR A 1 115 ? -5.461 4.404 8.934 1.00 97.50 115 THR A CA 1
ATOM 866 C C . THR A 1 115 ? -5.730 3.248 7.980 1.00 97.50 115 THR A C 1
ATOM 868 O O . THR A 1 115 ? -4.794 2.562 7.561 1.00 97.50 115 THR A O 1
ATOM 871 N N . ALA A 1 116 ? -6.999 3.019 7.654 1.00 97.50 116 ALA A N 1
ATOM 872 C CA . ALA A 1 116 ? -7.452 2.034 6.685 1.00 97.50 116 ALA A CA 1
ATOM 873 C C . ALA A 1 116 ? -7.488 2.656 5.282 1.00 97.50 116 ALA A C 1
ATOM 875 O O . ALA A 1 116 ? -8.152 3.670 5.053 1.00 97.50 116 ALA A O 1
ATOM 876 N N . LEU A 1 117 ? -6.790 2.035 4.332 1.00 97.38 117 LEU A N 1
ATOM 877 C CA . LEU A 1 117 ? -6.771 2.454 2.932 1.00 97.38 117 LEU A CA 1
ATOM 878 C C . LEU A 1 117 ? -6.995 1.266 1.996 1.00 97.38 117 LEU A C 1
ATOM 880 O O . LEU A 1 117 ? -6.771 0.109 2.363 1.00 97.38 117 LEU A O 1
ATOM 884 N N . MET A 1 118 ? -7.388 1.548 0.753 1.00 95.00 118 MET A N 1
ATOM 885 C CA . MET A 1 118 ? -7.474 0.529 -0.289 1.00 95.00 118 MET A CA 1
ATOM 886 C C . MET A 1 118 ? -7.087 1.020 -1.683 1.00 95.00 118 MET A C 1
ATOM 888 O O . MET A 1 118 ? -7.343 2.162 -2.045 1.00 95.00 118 MET A O 1
ATOM 892 N N . ILE A 1 119 ? -6.564 0.113 -2.505 1.00 93.69 119 ILE A N 1
ATOM 893 C CA . ILE A 1 119 ? -6.583 0.237 -3.963 1.00 93.69 119 ILE A CA 1
ATOM 894 C C . ILE A 1 119 ? -7.840 -0.476 -4.465 1.00 93.69 119 ILE A C 1
ATOM 896 O O . ILE A 1 119 ? -8.025 -1.657 -4.174 1.00 93.69 119 ILE A O 1
ATOM 900 N N . ARG A 1 120 ? -8.688 0.216 -5.233 1.00 90.62 120 ARG A N 1
ATOM 901 C CA . ARG A 1 120 ? -9.921 -0.353 -5.824 1.00 90.62 120 ARG A CA 1
ATOM 902 C C . ARG A 1 120 ? -9.708 -1.015 -7.184 1.00 90.62 120 ARG A C 1
ATOM 904 O O . ARG A 1 120 ? -10.476 -1.890 -7.554 1.00 90.62 120 ARG A O 1
ATOM 911 N N . ASP A 1 121 ? -8.691 -0.567 -7.914 1.00 88.50 121 ASP A N 1
ATOM 912 C CA . ASP A 1 121 ? -8.307 -1.107 -9.215 1.00 88.50 121 ASP A CA 1
ATOM 913 C C . ASP A 1 121 ? -6.782 -1.185 -9.303 1.00 88.50 121 ASP A C 1
ATOM 915 O O . ASP A 1 121 ? -6.090 -0.231 -9.673 1.00 88.50 121 ASP A O 1
ATOM 919 N N . VAL A 1 122 ? -6.245 -2.344 -8.934 1.00 88.31 122 VAL A N 1
ATOM 920 C CA . VAL A 1 122 ? -4.805 -2.610 -9.032 1.00 88.31 122 VAL A CA 1
ATOM 921 C C . VAL A 1 122 ? -4.344 -2.837 -10.471 1.00 88.31 122 VAL A C 1
ATOM 923 O O . VAL A 1 122 ? -3.144 -2.745 -10.725 1.00 88.31 122 VAL A O 1
ATOM 926 N N . ALA A 1 123 ? -5.235 -3.115 -11.427 1.00 86.88 123 ALA A N 1
ATOM 927 C CA . ALA A 1 123 ? -4.851 -3.243 -12.831 1.00 86.88 123 ALA A CA 1
ATOM 928 C C . ALA A 1 123 ? -4.571 -1.855 -13.419 1.00 86.88 123 ALA A C 1
ATOM 930 O O . ALA A 1 123 ? -3.508 -1.634 -14.003 1.00 86.88 123 ALA A O 1
ATOM 931 N N . GLY A 1 124 ? -5.485 -0.911 -13.185 1.00 88.44 124 GLY A N 1
ATOM 932 C CA . GLY A 1 124 ? -5.392 0.456 -13.671 1.00 88.44 124 GLY A CA 1
ATOM 933 C C . GLY A 1 124 ? -4.468 1.353 -12.856 1.00 88.44 124 GLY A C 1
ATOM 934 O O . GLY A 1 124 ? -3.717 2.106 -13.468 1.00 88.44 124 GLY A O 1
ATOM 935 N N . LEU A 1 125 ? -4.486 1.300 -11.518 1.00 90.94 125 LEU A N 1
ATOM 936 C CA . LEU A 1 125 ? -3.747 2.226 -10.634 1.00 90.94 125 LEU A CA 1
ATOM 937 C C . LEU A 1 125 ? -3.945 3.708 -10.997 1.00 90.94 125 LEU A C 1
ATOM 939 O O . LEU A 1 125 ? -3.011 4.504 -10.967 1.00 90.94 125 LEU A O 1
ATOM 943 N N . THR A 1 126 ? -5.164 4.102 -11.366 1.00 91.88 126 THR A N 1
ATOM 944 C CA . THR A 1 126 ? -5.475 5.478 -11.807 1.00 91.88 126 THR A CA 1
ATOM 945 C C . THR A 1 126 ? -5.286 6.534 -10.718 1.00 91.88 126 THR A C 1
ATOM 947 O O . THR A 1 126 ? -5.213 7.719 -11.032 1.00 91.88 126 THR A O 1
ATOM 950 N N . LYS A 1 127 ? -5.205 6.101 -9.458 1.00 95.00 127 LYS A N 1
ATOM 951 C CA . LYS A 1 127 ? -5.014 6.934 -8.267 1.00 95.00 127 LYS A CA 1
ATOM 952 C C . LYS A 1 127 ? -3.561 7.057 -7.824 1.00 95.00 127 LYS A C 1
ATOM 954 O O . LYS A 1 127 ? -3.274 7.873 -6.963 1.00 95.00 127 LYS A O 1
ATOM 959 N N . ALA A 1 128 ? -2.667 6.251 -8.391 1.00 94.62 128 ALA A N 1
ATOM 960 C CA . ALA A 1 128 ? -1.245 6.348 -8.107 1.00 94.62 128 ALA A CA 1
ATOM 961 C C . ALA A 1 128 ? -0.646 7.589 -8.774 1.00 94.62 128 ALA A C 1
ATOM 963 O O . ALA A 1 128 ? -1.063 7.981 -9.871 1.00 94.62 128 ALA A O 1
ATOM 964 N N . ASP A 1 129 ? 0.393 8.145 -8.155 1.00 95.38 129 ASP A N 1
ATOM 965 C CA . ASP A 1 129 ? 1.218 9.169 -8.784 1.00 95.38 129 ASP A CA 1
ATOM 966 C C . ASP A 1 129 ? 1.772 8.644 -10.107 1.00 95.38 129 ASP A C 1
ATOM 968 O O . ASP A 1 129 ? 2.193 7.489 -10.205 1.00 95.38 129 ASP A O 1
ATOM 972 N N . ARG A 1 130 ? 1.817 9.505 -11.129 1.00 94.56 130 ARG A N 1
ATOM 973 C CA . ARG A 1 130 ? 2.208 9.111 -12.490 1.00 94.56 130 ARG A CA 1
ATOM 974 C C . ARG A 1 130 ? 3.543 8.366 -12.522 1.00 94.56 130 ARG A C 1
ATOM 976 O O . ARG A 1 130 ? 3.606 7.264 -13.055 1.00 94.56 130 ARG A O 1
ATOM 983 N N . ASP A 1 131 ? 4.568 8.919 -11.881 1.00 92.69 131 ASP A N 1
ATOM 984 C CA . ASP A 1 131 ? 5.906 8.320 -11.861 1.00 92.69 131 ASP A CA 1
ATOM 985 C C . ASP A 1 131 ? 5.912 6.962 -11.138 1.00 92.69 131 ASP A C 1
ATOM 987 O O . ASP A 1 131 ? 6.597 6.027 -11.551 1.00 92.69 131 ASP A O 1
ATOM 991 N N . LYS A 1 132 ? 5.115 6.818 -10.070 1.00 91.81 132 LYS A N 1
ATOM 992 C CA . LYS A 1 132 ? 4.986 5.562 -9.315 1.00 91.81 132 LYS A CA 1
ATOM 993 C C . LYS A 1 132 ? 4.219 4.515 -10.112 1.00 91.81 132 LYS A C 1
ATOM 995 O O . LYS A 1 132 ? 4.596 3.346 -10.102 1.00 91.81 132 LYS A O 1
ATOM 1000 N N . ARG A 1 133 ? 3.167 4.928 -10.817 1.00 92.88 133 ARG A N 1
ATOM 1001 C CA . ARG A 1 133 ? 2.380 4.079 -11.711 1.00 92.88 133 ARG A CA 1
ATOM 1002 C C . ARG A 1 133 ? 3.237 3.544 -12.855 1.00 92.88 133 ARG A C 1
ATOM 1004 O O . ARG A 1 133 ? 3.221 2.340 -13.098 1.00 92.88 133 ARG A O 1
ATOM 1011 N N . ASP A 1 134 ? 4.013 4.413 -13.497 1.00 93.25 134 ASP A N 1
ATOM 1012 C CA . ASP A 1 134 ? 4.923 4.044 -14.584 1.00 93.25 134 ASP A CA 1
ATOM 1013 C C . ASP A 1 134 ? 6.005 3.069 -14.086 1.00 93.25 134 ASP A C 1
ATOM 1015 O O . ASP A 1 134 ? 6.254 2.040 -14.718 1.00 93.25 134 ASP A O 1
ATOM 1019 N N . ASP A 1 135 ? 6.572 3.319 -12.900 1.00 91.25 135 ASP A N 1
ATOM 1020 C CA . ASP A 1 135 ? 7.493 2.394 -12.229 1.00 91.25 135 ASP A CA 1
ATOM 1021 C C . ASP A 1 135 ? 6.861 1.018 -11.978 1.00 91.25 135 ASP A C 1
ATOM 1023 O O . ASP A 1 135 ? 7.463 -0.015 -12.277 1.00 91.25 135 ASP A O 1
ATOM 1027 N N . ILE A 1 136 ? 5.645 0.991 -11.429 1.00 91.62 136 ILE A N 1
ATOM 1028 C CA . ILE A 1 136 ? 4.922 -0.247 -11.130 1.00 91.62 136 ILE A CA 1
ATOM 1029 C C . ILE A 1 136 ? 4.623 -1.020 -12.419 1.00 91.62 136 ILE A C 1
ATOM 1031 O O . ILE A 1 136 ? 4.771 -2.242 -12.453 1.00 91.62 136 ILE A O 1
ATOM 1035 N N . PHE A 1 137 ? 4.230 -0.340 -13.494 1.00 91.75 137 PHE A N 1
ATOM 1036 C CA . PHE A 1 137 ? 3.988 -0.972 -14.790 1.00 91.75 137 PHE A CA 1
ATOM 1037 C C . PHE A 1 137 ? 5.270 -1.493 -15.439 1.00 91.75 137 PHE A C 1
ATOM 1039 O O . PHE A 1 137 ? 5.259 -2.592 -15.993 1.00 91.75 137 PHE A O 1
ATOM 1046 N N . ASN A 1 138 ? 6.391 -0.784 -15.303 1.00 92.00 138 ASN A N 1
ATOM 1047 C CA . ASN A 1 138 ? 7.692 -1.292 -15.725 1.00 92.00 138 ASN A CA 1
ATOM 1048 C C . ASN A 1 138 ? 8.068 -2.582 -14.972 1.00 92.00 138 ASN A C 1
ATOM 1050 O O . ASN A 1 138 ? 8.438 -3.572 -15.602 1.00 92.00 138 ASN A O 1
ATOM 1054 N N . LEU A 1 139 ? 7.896 -2.597 -13.645 1.00 90.69 139 LEU A N 1
ATOM 1055 C CA . LEU A 1 139 ? 8.110 -3.782 -12.808 1.00 90.69 139 LEU A CA 1
ATOM 1056 C C . LEU A 1 139 ? 7.185 -4.946 -13.197 1.00 90.69 139 LEU A C 1
ATOM 1058 O O . LEU A 1 139 ? 7.591 -6.099 -13.114 1.00 90.69 139 LEU A O 1
ATOM 1062 N N . ARG A 1 140 ? 5.956 -4.671 -13.651 1.00 89.12 140 ARG A N 1
ATOM 1063 C CA . ARG A 1 140 ? 5.048 -5.711 -14.170 1.00 89.12 140 ARG A CA 1
ATOM 1064 C C . ARG A 1 140 ? 5.511 -6.278 -15.505 1.00 89.12 140 ARG A C 1
ATOM 1066 O O . ARG A 1 140 ? 5.414 -7.482 -15.715 1.00 89.12 140 ARG A O 1
ATOM 1073 N N . HIS A 1 141 ? 5.982 -5.414 -16.400 1.00 88.50 141 HIS A N 1
ATOM 1074 C CA . HIS A 1 141 ? 6.413 -5.810 -17.737 1.00 88.50 141 HIS A CA 1
ATOM 1075 C C . HIS A 1 141 ? 7.722 -6.607 -17.708 1.00 88.50 141 HIS A C 1
ATOM 1077 O O . HIS A 1 141 ? 7.867 -7.585 -18.438 1.00 88.50 141 HIS A O 1
ATOM 1083 N N . ILE A 1 142 ? 8.654 -6.212 -16.837 1.00 89.94 142 ILE A N 1
ATOM 1084 C CA . ILE A 1 142 ? 9.945 -6.873 -16.639 1.00 89.94 142 ILE A CA 1
ATOM 1085 C C . ILE A 1 142 ? 10.050 -7.266 -15.155 1.00 89.94 142 ILE A C 1
ATOM 1087 O O . ILE A 1 142 ? 10.654 -6.543 -14.361 1.00 89.94 142 ILE A O 1
ATOM 1091 N N . PRO A 1 143 ? 9.446 -8.397 -14.742 1.00 87.31 143 PRO A N 1
ATOM 1092 C CA . PRO A 1 143 ? 9.346 -8.777 -13.329 1.00 87.31 143 PRO A CA 1
ATOM 1093 C C . PRO A 1 143 ? 10.675 -9.207 -12.704 1.00 87.31 143 PRO A C 1
ATOM 1095 O O . PRO A 1 143 ? 10.775 -9.259 -11.480 1.00 87.31 143 PRO A O 1
ATOM 1098 N N . ARG A 1 144 ? 11.687 -9.505 -13.525 1.00 91.56 144 ARG A N 1
ATOM 1099 C CA . ARG A 1 144 ? 13.058 -9.792 -13.094 1.00 91.56 144 ARG A CA 1
ATOM 1100 C C . ARG A 1 144 ? 13.999 -8.738 -13.645 1.00 91.56 144 ARG A C 1
ATOM 1102 O O . ARG A 1 144 ? 14.243 -8.718 -14.849 1.00 91.56 144 ARG A O 1
ATOM 1109 N N . GLN A 1 145 ? 14.492 -7.853 -12.787 1.00 92.19 145 GLN A N 1
ATOM 1110 C CA . GLN A 1 145 ? 15.360 -6.753 -13.208 1.00 92.19 145 GLN A CA 1
ATOM 1111 C C . GLN A 1 145 ? 16.216 -6.202 -12.069 1.00 92.19 145 GLN A C 1
ATOM 1113 O O . GLN A 1 145 ? 15.843 -6.281 -10.903 1.00 92.19 145 GLN A O 1
ATOM 1118 N N . VAL A 1 146 ? 17.341 -5.582 -12.425 1.00 92.69 146 VAL A N 1
ATOM 1119 C CA . VAL A 1 146 ? 18.207 -4.843 -11.498 1.00 92.69 146 VAL A CA 1
ATOM 1120 C C . VAL A 1 146 ? 18.103 -3.355 -11.818 1.00 92.69 146 VAL A C 1
ATOM 1122 O O . VAL A 1 146 ? 18.269 -2.962 -12.974 1.00 92.69 146 VAL A O 1
ATOM 1125 N N . ARG A 1 147 ? 17.827 -2.518 -10.814 1.00 90.94 147 ARG A N 1
ATOM 1126 C CA . ARG A 1 147 ? 17.703 -1.059 -10.971 1.00 90.94 147 ARG A CA 1
ATOM 1127 C C . ARG A 1 147 ? 18.475 -0.315 -9.891 1.00 90.94 147 ARG A C 1
ATOM 1129 O O . ARG A 1 147 ? 18.602 -0.784 -8.766 1.00 90.94 147 ARG A O 1
ATOM 1136 N N . LYS A 1 148 ? 18.892 0.906 -10.228 1.00 89.44 148 LYS A N 1
ATOM 1137 C CA . LYS A 1 148 ? 19.278 1.920 -9.244 1.00 89.44 148 LYS A CA 1
ATOM 1138 C C . LYS A 1 148 ? 18.044 2.711 -8.838 1.00 89.44 148 LYS A C 1
ATOM 1140 O O . LYS A 1 148 ? 17.488 3.441 -9.654 1.00 89.44 148 LYS A O 1
ATOM 1145 N N . GLU A 1 149 ? 17.618 2.557 -7.595 1.00 88.19 149 GLU A N 1
ATOM 1146 C CA . GLU A 1 149 ? 16.503 3.300 -7.013 1.00 88.19 149 GLU A CA 1
ATOM 1147 C C . GLU A 1 149 ? 17.021 4.488 -6.204 1.00 88.19 149 GLU A C 1
ATOM 1149 O O . GLU A 1 149 ? 18.023 4.391 -5.493 1.00 88.19 149 GLU A O 1
ATOM 1154 N N . GLN A 1 150 ? 16.317 5.616 -6.272 1.00 84.25 150 GLN A N 1
ATOM 1155 C CA . GLN A 1 150 ? 16.617 6.765 -5.428 1.00 84.25 150 GLN A CA 1
ATOM 1156 C C . GLN A 1 150 ? 16.077 6.519 -4.015 1.00 84.25 150 GLN A C 1
ATOM 1158 O O . GLN A 1 150 ? 14.875 6.606 -3.766 1.00 84.25 150 GLN A O 1
ATOM 1163 N N . GLY A 1 151 ? 16.976 6.234 -3.078 1.00 79.69 151 GLY A N 1
ATOM 1164 C CA . GLY A 1 151 ? 16.695 6.301 -1.651 1.00 79.69 151 GLY A CA 1
ATOM 1165 C C . GLY A 1 151 ? 16.810 7.732 -1.123 1.00 79.69 151 GLY A C 1
ATOM 1166 O O . GLY A 1 151 ? 17.342 8.636 -1.771 1.00 79.69 151 GLY A O 1
ATOM 1167 N N . THR A 1 152 ? 16.368 7.943 0.111 1.00 75.38 152 THR A N 1
ATOM 1168 C CA . THR A 1 152 ? 16.493 9.241 0.808 1.00 75.38 152 THR A CA 1
ATOM 1169 C C . THR A 1 152 ? 17.946 9.605 1.143 1.00 75.38 152 THR A C 1
ATOM 1171 O O . THR A 1 152 ? 18.242 10.767 1.393 1.00 75.38 152 THR A O 1
ATOM 1174 N N . GLN A 1 153 ? 18.853 8.621 1.156 1.00 79.25 153 GLN A N 1
ATOM 1175 C CA . GLN A 1 153 ? 20.278 8.786 1.475 1.00 79.25 153 GLN A CA 1
ATOM 1176 C C . GLN A 1 153 ? 21.204 8.534 0.273 1.00 79.25 153 GLN A C 1
ATOM 1178 O O . GLN A 1 153 ? 22.413 8.407 0.447 1.00 79.25 153 GLN A O 1
ATOM 1183 N N . GLY A 1 154 ? 20.652 8.444 -0.940 1.00 82.00 154 GLY A N 1
ATOM 1184 C CA . GLY A 1 154 ? 21.408 8.171 -2.164 1.00 82.00 154 GLY A CA 1
ATOM 1185 C C . GLY A 1 154 ? 20.840 7.007 -2.969 1.00 82.00 154 GLY A C 1
ATOM 1186 O O . GLY A 1 154 ? 19.760 6.499 -2.673 1.00 82.00 154 GLY A O 1
ATOM 1187 N N . LEU A 1 155 ? 21.571 6.605 -4.008 1.00 86.94 155 LEU A N 1
ATOM 1188 C CA . LEU A 1 155 ? 21.169 5.513 -4.892 1.00 86.94 155 LEU A CA 1
ATOM 1189 C C . LEU A 1 155 ? 21.353 4.152 -4.212 1.00 86.94 155 LEU A C 1
ATOM 1191 O O . LEU A 1 155 ? 22.353 3.911 -3.537 1.00 86.94 155 LEU A O 1
ATOM 1195 N N . LEU A 1 156 ? 20.386 3.266 -4.426 1.00 86.69 156 LEU A N 1
ATOM 1196 C CA . LEU A 1 156 ? 20.374 1.887 -3.957 1.00 86.69 156 LEU A CA 1
ATOM 1197 C C . LEU A 1 156 ? 20.322 0.961 -5.169 1.00 86.69 156 LEU A C 1
ATOM 1199 O O . LEU A 1 156 ? 19.443 1.120 -6.013 1.00 86.69 156 LEU A O 1
ATOM 1203 N N . ASP A 1 157 ? 21.225 -0.011 -5.246 1.00 88.75 157 ASP A N 1
ATOM 1204 C CA . ASP A 1 157 ? 21.106 -1.103 -6.211 1.00 88.75 157 ASP A CA 1
ATOM 1205 C C . ASP A 1 157 ? 20.080 -2.115 -5.679 1.00 88.75 157 ASP A C 1
ATOM 1207 O O . ASP A 1 157 ? 20.251 -2.674 -4.594 1.00 88.75 157 ASP A O 1
ATOM 1211 N N . ILE A 1 158 ? 18.991 -2.312 -6.422 1.00 89.38 158 ILE A N 1
ATOM 1212 C CA . ILE A 1 158 ? 17.884 -3.203 -6.071 1.00 89.38 158 ILE A CA 1
ATOM 1213 C C . ILE A 1 158 ? 17.744 -4.267 -7.153 1.00 89.38 158 ILE A C 1
ATOM 1215 O O . ILE A 1 158 ? 17.559 -3.956 -8.330 1.00 89.38 158 ILE A O 1
ATOM 1219 N N . GLU A 1 159 ? 17.792 -5.525 -6.732 1.00 91.38 159 GLU A N 1
ATOM 1220 C CA . GLU A 1 159 ? 17.427 -6.674 -7.550 1.00 91.38 159 GLU A CA 1
ATOM 1221 C C . GLU A 1 159 ? 15.971 -7.052 -7.261 1.00 91.38 159 GLU A C 1
ATOM 1223 O O . GLU A 1 159 ? 15.595 -7.340 -6.123 1.00 91.38 159 GLU A O 1
ATOM 1228 N N . TYR A 1 160 ? 15.143 -7.019 -8.299 1.00 89.31 160 TYR A N 1
ATOM 1229 C CA . TYR A 1 160 ? 13.746 -7.416 -8.254 1.00 89.31 160 TYR A CA 1
ATOM 1230 C C . TYR A 1 160 ? 13.586 -8.808 -8.862 1.00 89.31 160 TYR A C 1
ATOM 1232 O O . TYR A 1 160 ? 13.928 -9.009 -10.026 1.00 89.31 160 TYR A O 1
ATOM 1240 N N . ASP A 1 161 ? 12.982 -9.729 -8.107 1.00 88.75 161 ASP A N 1
ATOM 1241 C CA . ASP A 1 161 ? 12.379 -10.959 -8.631 1.00 88.75 161 ASP A CA 1
ATOM 1242 C C . ASP A 1 161 ? 10.912 -11.027 -8.186 1.00 88.75 161 ASP A C 1
ATOM 1244 O O . ASP A 1 161 ? 10.562 -11.463 -7.085 1.00 88.75 161 ASP A O 1
ATOM 1248 N N . LEU A 1 162 ? 10.038 -10.491 -9.036 1.00 86.00 162 LEU A N 1
ATOM 1249 C CA . LEU A 1 162 ? 8.593 -10.446 -8.818 1.00 86.00 162 LEU A CA 1
ATOM 1250 C C . LEU A 1 162 ? 7.866 -11.601 -9.510 1.00 86.00 162 LEU A C 1
ATOM 1252 O O . LEU A 1 162 ? 6.642 -11.696 -9.403 1.00 86.00 162 LEU A O 1
ATOM 1256 N N . TYR A 1 163 ? 8.596 -12.466 -10.217 1.00 82.44 163 TYR A N 1
ATOM 1257 C CA . TYR A 1 163 ? 8.014 -13.602 -10.914 1.00 82.44 163 TYR A CA 1
ATOM 1258 C C . TYR A 1 163 ? 7.443 -14.616 -9.916 1.00 82.44 163 TYR A C 1
ATOM 1260 O O . TYR A 1 163 ? 7.972 -14.812 -8.821 1.00 82.44 163 TYR A O 1
ATOM 1268 N N . ILE A 1 164 ? 6.350 -15.273 -10.297 1.00 72.31 164 ILE A N 1
ATOM 1269 C CA . ILE A 1 164 ? 5.706 -16.317 -9.496 1.00 72.31 164 ILE A CA 1
ATOM 1270 C C . ILE A 1 164 ? 5.686 -17.597 -10.348 1.00 72.31 164 ILE A C 1
ATOM 1272 O O . ILE A 1 164 ? 4.944 -17.637 -11.328 1.00 72.31 164 ILE A O 1
ATOM 1276 N N . PRO A 1 165 ? 6.521 -18.611 -10.039 1.00 62.56 165 PRO A N 1
ATOM 1277 C CA . PRO A 1 165 ? 6.515 -19.897 -10.743 1.00 62.56 165 PRO A CA 1
ATOM 1278 C C . PRO A 1 165 ? 5.272 -20.751 -10.411 1.00 62.56 165 PRO A C 1
ATOM 1280 O O . PRO A 1 165 ? 4.766 -20.665 -9.297 1.00 62.56 165 PRO A O 1
ATOM 1283 N N . HIS A 1 166 ? 4.855 -21.622 -11.343 1.00 56.84 166 HIS A N 1
ATOM 1284 C CA . HIS A 1 166 ? 3.894 -22.735 -11.159 1.00 56.84 166 HIS A CA 1
ATOM 1285 C C . HIS A 1 166 ? 2.483 -22.392 -10.658 1.00 56.84 166 HIS A C 1
ATOM 1287 O O . HIS A 1 166 ? 2.047 -22.885 -9.623 1.00 56.84 166 HIS A O 1
ATOM 1293 N N . LEU A 1 167 ? 1.710 -21.628 -11.425 1.00 51.38 167 LEU A N 1
ATOM 1294 C CA . LEU A 1 167 ? 0.262 -21.533 -11.190 1.00 51.38 167 LEU A CA 1
ATOM 1295 C C . LEU A 1 167 ? -0.591 -22.040 -12.378 1.00 51.38 167 LEU A C 1
ATOM 1297 O O . LEU A 1 167 ? -1.813 -21.933 -12.344 1.00 51.38 167 LEU A O 1
ATOM 1301 N N . ASP A 1 168 ? 0.042 -22.641 -13.393 1.00 43.62 168 ASP A N 1
ATOM 1302 C CA . ASP A 1 168 ? -0.619 -23.213 -14.580 1.00 43.62 168 ASP A CA 1
ATOM 1303 C C . ASP A 1 168 ? -1.024 -24.697 -14.421 1.00 43.62 168 ASP A C 1
ATOM 1305 O O . ASP A 1 168 ? -1.740 -25.231 -15.264 1.00 43.62 168 ASP A O 1
ATOM 1309 N N . GLU A 1 169 ? -0.610 -25.380 -13.346 1.00 43.44 169 GLU A N 1
ATOM 1310 C CA . GLU A 1 169 ? -0.774 -26.842 -13.211 1.00 43.44 169 GLU A CA 1
ATOM 1311 C C . GLU A 1 169 ? -2.157 -27.297 -12.693 1.00 43.44 169 GLU A C 1
ATOM 1313 O O . GLU A 1 169 ? -2.490 -28.472 -12.809 1.00 43.44 169 GLU A O 1
ATOM 1318 N N . GLU A 1 170 ? -3.025 -26.405 -12.197 1.00 42.44 170 GLU A N 1
ATOM 1319 C CA . GLU A 1 170 ? -4.354 -26.809 -11.683 1.00 42.44 170 GLU A CA 1
ATOM 1320 C C . GLU A 1 170 ? -5.460 -26.920 -12.756 1.00 42.44 170 GLU A C 1
ATOM 1322 O O . GLU A 1 170 ? -6.598 -27.262 -12.433 1.00 42.44 170 GLU A O 1
ATOM 1327 N N . LYS A 1 171 ? -5.170 -26.674 -14.044 1.00 40.69 171 LYS A N 1
ATOM 1328 C CA . LYS A 1 171 ? -6.194 -26.744 -15.110 1.00 40.69 171 LYS A CA 1
ATOM 1329 C C . LYS A 1 171 ? -6.351 -28.106 -15.803 1.00 40.69 171 LYS A C 1
ATOM 1331 O O . LYS A 1 171 ? -7.302 -28.254 -16.563 1.00 40.69 171 LYS A O 1
ATOM 1336 N N . GLU A 1 172 ? -5.528 -29.114 -15.507 1.00 38.91 172 GLU A N 1
ATOM 1337 C CA . GLU A 1 172 ? -5.644 -30.463 -16.108 1.00 38.91 172 GLU A CA 1
ATOM 1338 C C . GLU A 1 172 ? -6.174 -31.540 -15.137 1.00 38.91 172 GLU A C 1
ATOM 1340 O O . GLU A 1 172 ? -5.729 -32.684 -15.143 1.00 38.91 172 GLU A O 1
ATOM 1345 N N . GLY A 1 173 ? -7.130 -31.184 -14.271 1.00 42.06 173 GLY A N 1
ATOM 1346 C CA . GLY A 1 173 ? -7.679 -32.096 -13.252 1.00 42.06 173 GLY A CA 1
ATOM 1347 C C . GLY A 1 173 ? -9.134 -32.546 -13.425 1.00 42.06 173 GLY A C 1
ATOM 1348 O O . GLY A 1 173 ? -9.605 -33.335 -12.612 1.00 42.06 173 GLY A O 1
ATOM 1349 N N . PHE A 1 174 ? -9.861 -32.062 -14.437 1.00 44.44 174 PHE A N 1
ATOM 1350 C CA . PHE A 1 174 ? -11.245 -32.478 -14.701 1.00 44.44 174 PHE A CA 1
ATOM 1351 C C . PHE A 1 174 ? -11.517 -32.526 -16.209 1.00 44.44 174 PHE A C 1
ATOM 1353 O O . PHE A 1 174 ? -11.977 -31.547 -16.799 1.00 44.44 174 PHE A O 1
ATOM 1360 N N . SER A 1 175 ? -11.231 -33.678 -16.818 1.00 37.12 175 SER A N 1
ATOM 1361 C CA . SER A 1 175 ? -11.803 -34.107 -18.101 1.00 37.12 175 SER A CA 1
ATOM 1362 C C . SER A 1 175 ? -12.644 -35.354 -17.890 1.00 37.12 175 SER A C 1
ATOM 1364 O O . SER A 1 175 ? -12.091 -36.286 -17.258 1.00 37.12 175 SER A O 1
#

Foldseek 3Di:
DWPPDPDDAVVCVWCCVVWVCVVVVVVVQVVQTEHEDDDDDDDPVCPQFAVSLVVLLLVLLLVLLCCVPPRRHFKYKYKAFPVCVVSNQQQQKDFPLVTDPGQWDCPPHVPGIIGIIMHRGSNCSPRHNPVSPVSSVVCNVCVFDWDFDRTPVGTDTDTGNSDDPDPPPPPPDDD

Secondary structure (DSSP, 8-state):
-BTTSSS--HHHHHHTTT-THHHHHHHHHHTT-EEE-------GGGTTSSHHHHHHHHHHHHHHHHHHHT----EEEEEE-GGGHHHHHTTT-EE-TTSTBTTEEE-SSTT-EEEEEEES-TTT-TTS-HHHHHHHHHHHHSSEEEEEEEETTEEEEEEEE------SGGGSS--

pLDDT: mean 82.45, std 15.43, range [37.12, 97.88]

Radius of gyration: 16.89 Å; chains: 1; bounding box: 41×44×40 Å

Sequence (175 aa):
HGSGGNQPLPIEEAIGYMDPSIYELVRNFKKEKTGELCGLWNSRAIAGKGLSVILTKACVAKVGVAIANVLELRSLFVLCAPYTVKMVEEVGFEIITSLGEEGTFPYPKDDMIATALMIRDVAGLTKADRDKRDDIFNLRHIPRQVRKEQGTQGLLDIEYDLYIPHLDEEKEGFS